Protein AF-A0A0B1SKZ8-F1 (afdb_monomer_lite)

Organism: Oesophagostomum dentatum (NCBI:txid61180)

Radius of gyration: 17.92 Å; chains: 1; bounding box: 52×34×34 Å

Secondary structure (DSSP, 8-state):
---TT-SEEEEEEEEETTEEEEEEEEEPTTTTSS-EEEEETTEEEEEE-STTTTS-----GGGGSHHHHHTTS--

pLDDT: mean 74.42, std 14.02, range [47.62, 89.75]

Structure (mmCIF,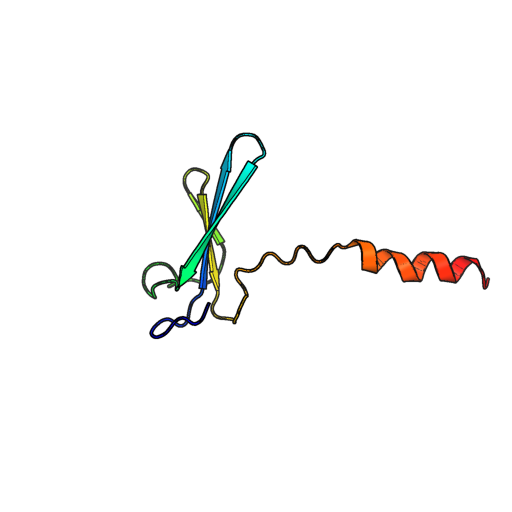 N/CA/C/O backbone):
data_AF-A0A0B1SKZ8-F1
#
_entry.id   AF-A0A0B1SKZ8-F1
#
loop_
_atom_site.group_PDB
_atom_site.id
_atom_site.type_symbol
_atom_site.label_atom_id
_atom_site.label_alt_id
_atom_site.label_comp_id
_atom_site.label_asym_id
_atom_site.label_entity_id
_atom_site.label_seq_id
_atom_site.pdbx_PDB_ins_code
_atom_site.Cartn_x
_atom_site.Cartn_y
_atom_site.Cartn_z
_atom_site.occupancy
_atom_site.B_iso_or_equiv
_atom_site.auth_seq_id
_atom_site.auth_comp_id
_atom_site.auth_asym_id
_atom_site.auth_atom_id
_atom_site.pdbx_PDB_model_num
ATOM 1 N N . MET A 1 1 ? -8.266 6.388 -10.102 1.00 56.44 1 MET A N 1
ATOM 2 C CA . MET A 1 1 ? -7.074 7.205 -10.390 1.00 56.44 1 MET A CA 1
ATOM 3 C C . MET A 1 1 ? -6.433 6.572 -11.599 1.00 56.44 1 MET A C 1
ATOM 5 O O . MET A 1 1 ? -6.092 5.402 -11.506 1.00 56.44 1 MET A O 1
ATOM 9 N N . ASP A 1 2 ? -6.325 7.304 -12.700 1.00 67.44 2 ASP A N 1
ATOM 10 C CA . ASP A 1 2 ? -5.444 6.922 -13.801 1.00 67.44 2 ASP A CA 1
ATOM 11 C C . ASP A 1 2 ? -4.004 7.234 -13.388 1.00 67.44 2 ASP A C 1
ATOM 13 O O . ASP A 1 2 ? -3.698 8.375 -13.039 1.00 67.44 2 ASP A O 1
ATOM 17 N N . CYS A 1 3 ? -3.137 6.221 -13.383 1.00 71.69 3 CYS A N 1
ATOM 18 C CA . CYS A 1 3 ? -1.742 6.331 -12.953 1.00 71.69 3 CYS A CA 1
ATOM 19 C C . CYS A 1 3 ? -0.787 6.171 -14.146 1.00 71.69 3 CYS A C 1
ATOM 21 O O . CYS A 1 3 ? -0.201 5.103 -14.331 1.00 71.69 3 CYS A O 1
ATOM 23 N N . PRO A 1 4 ? -0.607 7.207 -14.986 1.00 70.94 4 PRO A N 1
ATOM 24 C CA . PRO A 1 4 ? 0.313 7.129 -16.113 1.00 70.94 4 PRO A CA 1
ATOM 25 C C . PRO A 1 4 ? 1.752 6.958 -15.606 1.00 70.94 4 PRO A C 1
ATOM 27 O O . PRO A 1 4 ? 2.278 7.810 -14.895 1.00 70.94 4 PRO A O 1
ATOM 30 N N . GLY A 1 5 ? 2.384 5.838 -15.966 1.00 74.56 5 GLY A N 1
ATOM 31 C CA . GLY A 1 5 ? 3.764 5.520 -15.578 1.00 74.56 5 GLY A CA 1
ATOM 32 C C . GLY A 1 5 ? 3.915 4.719 -14.282 1.00 74.56 5 GLY A C 1
ATOM 33 O O . GLY A 1 5 ? 5.040 4.398 -13.914 1.00 74.56 5 GLY A O 1
ATOM 34 N N . SER A 1 6 ? 2.818 4.344 -13.620 1.00 78.50 6 SER A N 1
ATOM 35 C CA . SER A 1 6 ? 2.845 3.421 -12.485 1.00 78.50 6 SER A CA 1
ATOM 36 C C . SER A 1 6 ? 1.838 2.292 -12.674 1.00 78.50 6 SER A C 1
ATOM 38 O O . SER A 1 6 ? 0.719 2.497 -13.136 1.00 78.50 6 SER A O 1
ATOM 40 N N . ARG A 1 7 ? 2.242 1.080 -12.287 1.00 81.88 7 ARG A N 1
ATOM 41 C CA . ARG A 1 7 ? 1.375 -0.107 -12.273 1.00 81.88 7 ARG A CA 1
ATOM 42 C C . ARG A 1 7 ? 0.736 -0.359 -10.911 1.00 81.88 7 ARG A C 1
ATOM 44 O O . ARG A 1 7 ? 0.050 -1.362 -10.753 1.00 81.88 7 ARG A O 1
ATOM 51 N N . TYR A 1 8 ? 0.973 0.517 -9.936 1.00 85.69 8 TYR A N 1
ATOM 52 C CA . TYR A 1 8 ? 0.548 0.322 -8.559 1.00 85.69 8 TYR A CA 1
ATOM 53 C C . TYR A 1 8 ? -0.314 1.480 -8.069 1.00 85.69 8 TYR A C 1
ATOM 55 O O . TYR A 1 8 ? -0.047 2.656 -8.308 1.00 85.69 8 TYR A O 1
ATOM 63 N N . CYS A 1 9 ? -1.341 1.132 -7.312 1.00 86.19 9 CYS A N 1
ATOM 64 C CA . CYS A 1 9 ? -2.098 2.035 -6.470 1.00 86.19 9 CYS A CA 1
ATOM 65 C C . CYS A 1 9 ? -1.571 1.922 -5.041 1.00 86.19 9 CYS A C 1
ATOM 67 O O . CYS A 1 9 ? -1.390 0.816 -4.531 1.00 86.19 9 CYS A O 1
ATOM 69 N N . GLU A 1 10 ? -1.398 3.058 -4.375 1.00 87.75 10 GLU A N 1
ATOM 70 C CA . GLU A 1 10 ? -1.056 3.123 -2.960 1.00 87.75 10 GLU A CA 1
ATOM 71 C C . GLU A 1 10 ? -2.205 3.770 -2.169 1.00 87.75 10 GLU A C 1
ATOM 73 O O . GLU A 1 10 ? -2.885 4.690 -2.640 1.00 87.75 10 GLU A O 1
ATOM 78 N N . LYS A 1 11 ? -2.438 3.288 -0.948 1.00 88.75 11 LYS A N 1
ATOM 79 C CA . LYS A 1 11 ? -3.261 3.959 0.060 1.00 88.75 11 LYS A CA 1
ATOM 80 C C . LYS A 1 11 ? -2.520 4.019 1.377 1.00 88.75 11 LYS A C 1
ATOM 82 O O . LYS A 1 11 ? -2.205 2.975 1.936 1.00 88.75 11 LYS A O 1
ATOM 87 N N . LYS A 1 12 ? -2.380 5.222 1.926 1.00 88.81 12 LYS A N 1
ATOM 88 C CA . LYS A 1 12 ? -1.898 5.451 3.289 1.00 88.81 12 LYS A CA 1
ATOM 89 C C . LYS A 1 12 ? -3.090 5.771 4.185 1.00 88.81 12 LYS A C 1
ATOM 91 O O . LYS A 1 12 ? -3.860 6.690 3.910 1.00 88.81 12 LYS A O 1
ATOM 96 N N . SER A 1 13 ? -3.252 4.998 5.247 1.00 89.56 13 SER A N 1
ATOM 97 C CA . SER A 1 13 ? -4.319 5.138 6.231 1.00 89.56 13 SER A CA 1
ATOM 98 C C . SER A 1 13 ? -3.707 5.458 7.588 1.00 89.56 13 SER A C 1
ATOM 100 O O . SER A 1 13 ? -2.935 4.664 8.114 1.00 89.56 13 SER A O 1
ATOM 102 N N . ALA A 1 14 ? -4.066 6.592 8.178 1.00 89.75 14 ALA A N 1
ATOM 103 C CA . ALA A 1 14 ? -3.655 6.965 9.528 1.00 89.75 14 ALA A CA 1
ATOM 104 C C . ALA A 1 14 ? -4.885 7.006 10.435 1.00 89.75 14 ALA A C 1
ATOM 106 O O . ALA A 1 14 ? -5.903 7.591 10.062 1.00 89.75 14 ALA A O 1
ATOM 107 N N . SER A 1 15 ? -4.801 6.391 11.617 1.00 85.00 15 SER A N 1
ATOM 108 C CA . SER A 1 15 ? -5.900 6.402 12.590 1.00 85.00 15 SER A CA 1
ATOM 109 C C . SER A 1 15 ? -5.495 7.087 13.892 1.00 85.00 15 SER A C 1
ATOM 111 O O . SER A 1 15 ? -4.468 6.758 14.485 1.00 85.00 15 SER A O 1
ATOM 113 N N . SER A 1 16 ? -6.322 8.023 14.355 1.00 84.75 16 SER A N 1
ATOM 114 C CA . SER A 1 16 ? -6.152 8.727 15.629 1.00 84.75 16 SER A CA 1
ATOM 115 C C . SER A 1 16 ? -7.514 9.030 16.248 1.00 84.75 16 SER A C 1
ATOM 117 O O . SER A 1 16 ? -8.407 9.531 15.570 1.00 84.75 16 SER A O 1
ATOM 119 N N . GLY A 1 17 ? -7.697 8.699 17.531 1.00 83.06 17 GLY A N 1
ATOM 120 C CA . GLY A 1 17 ? -8.927 9.020 18.268 1.00 83.06 17 GLY A CA 1
ATOM 121 C C . GLY A 1 17 ? -10.219 8.480 17.638 1.00 83.06 17 GLY A C 1
ATOM 122 O O . GLY A 1 17 ? -11.242 9.151 17.689 1.00 83.06 17 GLY A O 1
ATOM 123 N N . GLY A 1 18 ? -10.171 7.308 16.991 1.00 81.88 18 GLY A N 1
ATOM 124 C CA . GLY A 1 18 ? -11.329 6.705 16.311 1.00 81.88 18 GLY A CA 1
ATOM 125 C C . GLY A 1 18 ? -11.640 7.278 14.923 1.00 81.88 18 GLY A C 1
ATOM 126 O O . GLY A 1 18 ? -12.528 6.771 14.243 1.00 81.88 18 GLY A O 1
ATOM 127 N N . GLN A 1 19 ? -10.894 8.288 14.472 1.00 83.31 19 GLN A N 1
ATOM 128 C CA . GLN A 1 19 ? -10.977 8.814 13.114 1.00 83.31 19 GLN A CA 1
ATOM 129 C C . GLN A 1 19 ? -9.871 8.206 12.251 1.00 83.31 19 GLN A C 1
ATOM 131 O O . GLN A 1 19 ? -8.727 8.086 12.694 1.00 83.31 19 GLN A O 1
ATOM 136 N N . THR A 1 20 ? -10.206 7.845 11.012 1.00 85.50 20 THR A N 1
ATOM 137 C CA . THR A 1 20 ? -9.247 7.333 10.026 1.00 85.50 20 THR A CA 1
ATOM 138 C C . THR A 1 20 ? -9.182 8.285 8.842 1.00 85.50 20 THR A C 1
ATOM 140 O O . THR A 1 20 ? -10.174 8.474 8.139 1.00 85.50 20 THR A O 1
ATOM 143 N N . ALA A 1 21 ? -8.002 8.845 8.593 1.00 86.25 21 ALA A N 1
ATOM 144 C CA . ALA A 1 21 ? -7.695 9.563 7.367 1.00 86.25 21 ALA A CA 1
ATOM 145 C C . ALA A 1 21 ? -7.128 8.578 6.341 1.00 86.25 21 ALA A C 1
ATOM 147 O O . ALA A 1 21 ? -6.268 7.763 6.675 1.00 86.25 21 ALA A O 1
ATOM 148 N N . ASN A 1 22 ? -7.607 8.650 5.100 1.00 87.19 22 ASN A N 1
ATOM 149 C CA . ASN A 1 22 ? -7.096 7.855 3.988 1.00 87.19 22 ASN A CA 1
ATOM 150 C C . ASN A 1 22 ? -6.599 8.799 2.901 1.00 87.19 22 ASN A C 1
ATOM 152 O O . ASN A 1 22 ? -7.322 9.718 2.518 1.00 87.19 22 ASN A O 1
ATOM 156 N N . VAL A 1 23 ? -5.400 8.545 2.392 1.00 87.12 23 VAL A N 1
ATOM 157 C CA . VAL A 1 23 ? -4.857 9.245 1.231 1.00 87.12 23 VAL A CA 1
ATOM 158 C C . VAL A 1 23 ? -4.468 8.225 0.174 1.00 87.12 23 VAL A C 1
ATOM 160 O O . VAL A 1 23 ? -3.968 7.148 0.496 1.00 87.12 23 VAL A O 1
ATOM 163 N N . TYR A 1 24 ? -4.746 8.561 -1.080 1.00 86.25 24 TYR A N 1
ATOM 164 C CA . TYR A 1 24 ? -4.610 7.677 -2.227 1.00 86.25 24 TYR A CA 1
ATOM 165 C C . TYR A 1 24 ? -3.606 8.272 -3.204 1.00 86.25 24 TYR A C 1
ATOM 167 O O . TYR A 1 24 ? -3.698 9.456 -3.531 1.00 86.25 24 TYR A O 1
ATOM 175 N N . TYR A 1 25 ? -2.675 7.446 -3.669 1.00 85.25 25 TYR A N 1
ATOM 176 C CA . TYR A 1 25 ? -1.611 7.843 -4.582 1.00 85.25 25 TYR A CA 1
ATOM 177 C C . TYR A 1 25 ? -1.411 6.783 -5.664 1.00 85.25 25 TYR A C 1
ATOM 179 O O . TYR A 1 25 ? -1.825 5.629 -5.518 1.00 85.25 25 TYR A O 1
ATOM 187 N N . CYS A 1 26 ? -0.729 7.171 -6.736 1.00 86.44 26 CYS A N 1
ATOM 188 C CA . CYS A 1 26 ? -0.070 6.213 -7.611 1.00 86.44 26 CYS A CA 1
ATOM 189 C C . CYS A 1 26 ? 1.209 5.751 -6.909 1.00 86.44 26 CYS A C 1
ATOM 191 O O . CYS A 1 26 ? 2.062 6.576 -6.588 1.00 86.44 26 CYS A O 1
ATOM 193 N N . GLY A 1 27 ? 1.317 4.456 -6.629 1.00 85.00 27 GLY A N 1
ATOM 194 C CA . GLY A 1 27 ? 2.462 3.890 -5.925 1.00 85.00 27 GLY A CA 1
ATOM 195 C C . GLY A 1 27 ? 3.692 3.851 -6.823 1.00 85.00 27 GLY A C 1
ATOM 196 O O . GLY A 1 27 ? 3.597 3.452 -7.981 1.00 85.00 27 GLY A O 1
ATOM 197 N N . SER A 1 28 ? 4.856 4.247 -6.324 1.00 84.31 28 SER A N 1
ATOM 198 C CA . SER A 1 28 ? 6.111 4.058 -7.060 1.00 84.31 28 SER A CA 1
ATOM 199 C C . SER A 1 28 ? 6.545 2.583 -7.022 1.00 84.31 28 SER A C 1
ATOM 201 O O . SER A 1 28 ? 6.232 1.883 -6.063 1.00 84.31 28 SER A O 1
ATOM 203 N N . ASP A 1 29 ? 7.303 2.086 -8.011 1.00 81.62 29 ASP A N 1
ATOM 204 C CA . ASP A 1 29 ? 7.879 0.725 -7.942 1.00 81.62 29 ASP A CA 1
ATOM 205 C C . ASP A 1 29 ? 8.805 0.543 -6.722 1.00 81.62 29 ASP A C 1
ATOM 207 O O . ASP A 1 29 ? 8.987 -0.574 -6.248 1.00 81.62 29 ASP A O 1
ATOM 211 N N . ALA A 1 30 ? 9.377 1.631 -6.192 1.00 82.69 30 ALA A N 1
ATOM 212 C CA . ALA A 1 30 ? 10.208 1.596 -4.9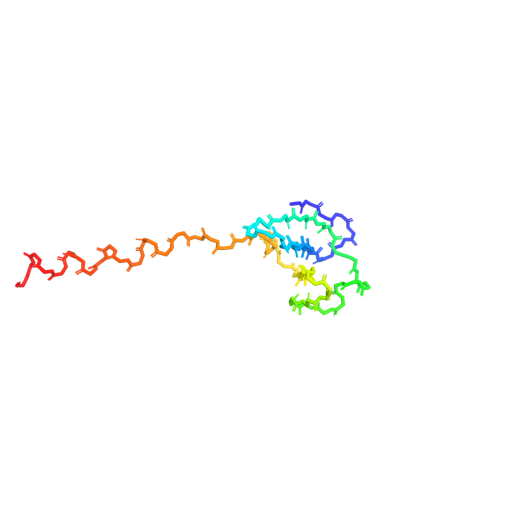91 1.00 82.69 30 ALA A CA 1
ATOM 213 C C . ALA A 1 30 ? 9.369 1.355 -3.723 1.00 82.69 30 ALA A C 1
ATOM 215 O O . ALA A 1 30 ? 9.661 0.434 -2.957 1.00 82.69 30 ALA A O 1
ATOM 216 N N . GLU A 1 31 ? 8.308 2.142 -3.518 1.00 79.94 31 GLU A N 1
ATOM 217 C CA . GLU A 1 31 ? 7.430 2.036 -2.341 1.00 79.94 31 GLU A CA 1
ATOM 218 C C . GLU A 1 31 ? 6.482 0.833 -2.427 1.00 79.94 31 GLU A C 1
ATOM 220 O O . GLU A 1 31 ? 6.223 0.176 -1.422 1.00 79.94 31 GLU A O 1
ATOM 225 N N . CYS A 1 32 ? 6.025 0.493 -3.634 1.00 86.62 32 CYS A N 1
ATOM 226 C CA . CYS A 1 32 ? 5.112 -0.614 -3.908 1.00 86.62 32 CYS A CA 1
ATOM 227 C C . CYS A 1 32 ? 5.793 -1.825 -4.560 1.00 86.62 32 CYS A C 1
ATOM 229 O O . CYS A 1 32 ? 5.134 -2.627 -5.219 1.00 86.62 32 CYS A O 1
ATOM 231 N N . SER A 1 33 ? 7.098 -2.010 -4.323 1.00 81.06 33 SER A N 1
ATOM 232 C CA . SER A 1 33 ? 7.848 -3.203 -4.764 1.00 81.06 33 SER A CA 1
ATOM 233 C C . SER A 1 33 ? 7.246 -4.522 -4.260 1.00 81.06 33 SER A C 1
ATOM 235 O O . SER A 1 33 ? 7.480 -5.581 -4.845 1.00 81.06 33 SER A O 1
ATOM 237 N N . LYS A 1 34 ? 6.462 -4.465 -3.176 1.00 81.31 34 LYS A N 1
ATOM 238 C CA . LYS A 1 34 ? 5.651 -5.568 -2.663 1.00 81.31 34 LYS A CA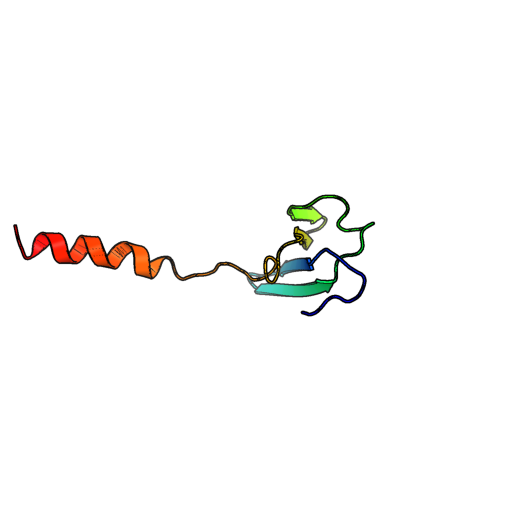 1
ATOM 239 C C . LYS A 1 34 ? 4.194 -5.141 -2.554 1.00 81.31 34 LYS A C 1
ATOM 241 O O . LYS A 1 34 ? 3.881 -4.121 -1.946 1.00 81.31 34 LYS A O 1
ATOM 246 N N . GLU A 1 35 ? 3.307 -5.966 -3.097 1.00 85.56 35 GLU A N 1
ATOM 247 C CA . GLU A 1 35 ? 1.874 -5.830 -2.853 1.00 85.56 35 GLU A CA 1
ATOM 248 C C . GLU A 1 35 ? 1.514 -6.238 -1.422 1.00 85.56 35 GLU A C 1
ATOM 250 O O . GLU A 1 35 ? 2.149 -7.111 -0.824 1.00 85.56 35 GLU A O 1
ATOM 255 N N . GLY A 1 36 ? 0.456 -5.631 -0.889 1.00 84.56 36 GLY A N 1
ATOM 256 C CA . GLY A 1 36 ? -0.022 -5.871 0.469 1.00 84.56 36 GLY A CA 1
ATOM 257 C C . GLY A 1 36 ? -0.000 -4.612 1.326 1.00 84.56 36 GLY A C 1
ATOM 258 O O . GLY A 1 36 ? 0.237 -3.511 0.833 1.00 84.56 36 GLY A O 1
ATOM 259 N N . CYS A 1 37 ? -0.301 -4.777 2.613 1.00 86.62 37 CYS A N 1
ATOM 260 C CA . CYS A 1 37 ? -0.366 -3.677 3.567 1.00 86.62 37 CYS A CA 1
ATOM 261 C C . CYS A 1 37 ? 0.709 -3.819 4.643 1.00 86.62 37 CYS A C 1
ATOM 263 O O . CYS A 1 37 ? 0.827 -4.871 5.271 1.00 86.62 37 CYS A O 1
ATOM 265 N N . THR A 1 38 ? 1.411 -2.728 4.917 1.00 88.00 38 THR A N 1
ATOM 266 C CA . THR A 1 38 ? 2.430 -2.629 5.962 1.00 88.00 38 THR A CA 1
ATOM 267 C C . THR A 1 38 ? 2.060 -1.485 6.894 1.00 88.00 38 THR A C 1
ATOM 269 O O . THR A 1 38 ? 1.584 -0.447 6.440 1.00 88.00 38 THR A O 1
ATOM 272 N N . THR A 1 39 ? 2.239 -1.664 8.204 1.00 86.25 39 THR A N 1
ATOM 273 C CA . THR A 1 39 ? 1.932 -0.621 9.193 1.00 86.25 39 THR A CA 1
ATOM 274 C C . THR A 1 39 ? 3.198 -0.176 9.905 1.00 86.25 39 THR A C 1
ATOM 276 O O . THR A 1 39 ? 3.845 -0.985 10.562 1.00 86.25 39 THR A O 1
ATOM 279 N N . GLU A 1 40 ? 3.495 1.119 9.837 1.00 86.00 40 GLU A N 1
ATOM 280 C CA . GLU A 1 40 ? 4.576 1.764 10.582 1.00 86.00 40 GLU A CA 1
ATOM 281 C C . GLU A 1 40 ? 4.044 2.992 11.321 1.00 86.00 40 GLU A C 1
ATOM 283 O O . GLU A 1 40 ? 3.287 3.781 10.764 1.00 86.00 40 GLU A O 1
ATOM 288 N N . TYR A 1 41 ? 4.407 3.153 12.598 1.00 83.69 41 TYR A N 1
ATOM 289 C CA . TYR A 1 41 ? 4.068 4.331 13.418 1.00 83.69 41 TYR A CA 1
ATOM 290 C C . TYR A 1 41 ? 2.601 4.806 13.314 1.00 83.69 41 TYR A C 1
ATOM 292 O O . TYR A 1 41 ? 2.324 6.003 13.355 1.00 83.69 41 TYR A O 1
ATOM 300 N N . LYS A 1 42 ? 1.648 3.861 13.243 1.00 85.69 42 LYS A N 1
ATOM 301 C CA . LYS A 1 42 ? 0.186 4.084 13.113 1.00 85.69 42 LYS A CA 1
ATOM 302 C C . LYS A 1 42 ? -0.304 4.519 11.724 1.00 85.69 42 LYS A C 1
ATOM 304 O O . LYS A 1 42 ? -1.477 4.871 11.579 1.00 85.69 42 LYS A O 1
ATOM 309 N N . VAL A 1 43 ? 0.560 4.458 10.717 1.00 86.62 43 VAL A N 1
ATOM 310 C CA . VAL A 1 43 ? 0.209 4.622 9.309 1.00 86.62 43 VAL A CA 1
ATOM 311 C C . VAL A 1 43 ? 0.280 3.260 8.632 1.00 86.62 43 VAL A C 1
ATOM 313 O O . VAL A 1 43 ? 1.328 2.622 8.596 1.00 86.62 43 VAL A O 1
ATOM 316 N N . THR A 1 44 ? -0.843 2.802 8.094 1.00 88.25 44 THR A N 1
ATOM 317 C CA . THR A 1 44 ? -0.908 1.611 7.249 1.00 88.25 44 THR A CA 1
ATOM 318 C C . THR A 1 44 ? -0.791 2.043 5.795 1.00 88.25 44 THR A C 1
ATOM 320 O O . THR A 1 44 ? -1.695 2.711 5.299 1.00 88.25 44 THR A O 1
ATOM 323 N N . SER A 1 45 ? 0.290 1.673 5.109 1.00 88.25 45 SER A N 1
ATOM 324 C CA . SER A 1 45 ? 0.383 1.801 3.653 1.00 88.25 45 SER A CA 1
ATOM 325 C C . SER A 1 45 ? -0.008 0.490 2.985 1.00 88.25 45 SER A C 1
ATOM 327 O O . SER A 1 45 ? 0.444 -0.570 3.405 1.00 88.25 45 SER A O 1
ATOM 329 N N . CYS A 1 46 ? -0.860 0.551 1.969 1.00 87.69 46 CYS A N 1
ATOM 330 C CA . CYS A 1 46 ? -1.310 -0.585 1.179 1.00 87.69 46 CYS A CA 1
ATOM 331 C C . CYS A 1 46 ? -1.007 -0.350 -0.297 1.00 87.69 46 CYS A C 1
ATOM 333 O O . CYS A 1 46 ? -1.493 0.628 -0.863 1.00 87.69 46 CYS A O 1
ATOM 335 N N . CYS A 1 47 ? -0.293 -1.285 -0.914 1.00 89.00 47 CYS A N 1
ATOM 336 C CA . CYS A 1 47 ? 0.039 -1.294 -2.333 1.00 89.00 47 CYS A CA 1
ATOM 337 C C . CYS A 1 47 ? -0.701 -2.419 -3.060 1.00 89.00 47 CYS A C 1
ATOM 339 O O . CYS A 1 47 ? -0.794 -3.541 -2.551 1.00 89.00 47 CYS A O 1
ATOM 341 N N . CYS A 1 48 ? -1.216 -2.139 -4.255 1.00 86.06 48 CYS A N 1
ATOM 342 C CA . CYS A 1 48 ? -1.882 -3.136 -5.093 1.00 86.06 48 CYS A CA 1
ATOM 343 C C . CYS A 1 48 ? -1.887 -2.721 -6.574 1.00 86.06 48 CYS A C 1
ATOM 345 O O . CYS A 1 48 ? -1.938 -1.536 -6.883 1.00 86.06 48 CYS A O 1
ATOM 347 N N . SER A 1 49 ? -1.823 -3.684 -7.495 1.00 83.19 49 SER A N 1
ATOM 348 C CA . SER A 1 49 ? -1.681 -3.434 -8.945 1.00 83.19 49 SER A CA 1
ATOM 349 C C . SER A 1 49 ? -2.981 -3.463 -9.752 1.00 83.19 49 SER A C 1
ATOM 351 O O . SER A 1 49 ? -2.987 -3.172 -10.946 1.00 83.19 49 SER A O 1
ATOM 353 N N . LYS A 1 50 ? -4.104 -3.826 -9.126 1.00 74.12 50 LYS A N 1
ATOM 354 C CA . LYS A 1 50 ? -5.412 -3.861 -9.797 1.00 74.12 50 LYS A CA 1
ATOM 355 C C . LYS A 1 50 ? -6.065 -2.482 -9.785 1.00 74.12 50 LYS A C 1
ATOM 357 O O . LYS A 1 50 ? -5.900 -1.720 -8.841 1.00 74.12 50 LYS A O 1
ATOM 362 N N . GLU A 1 51 ? -6.871 -2.165 -10.790 1.00 65.31 51 GLU A N 1
ATOM 363 C CA . GLU A 1 51 ? -7.625 -0.911 -10.764 1.00 65.31 51 GLU A CA 1
ATOM 364 C C . GLU A 1 51 ? -8.549 -0.836 -9.541 1.00 65.31 51 GLU A C 1
ATOM 366 O O . GLU A 1 51 ? -9.211 -1.810 -9.181 1.00 65.31 51 GLU A O 1
ATOM 371 N N . LEU A 1 52 ? -8.576 0.335 -8.891 1.00 63.66 52 LEU A N 1
ATOM 372 C CA . LEU A 1 52 ? -9.446 0.651 -7.746 1.00 63.66 52 LEU A CA 1
ATOM 373 C C . LEU A 1 52 ? -9.285 -0.280 -6.524 1.00 63.66 52 LEU A C 1
ATOM 375 O O . LEU A 1 52 ? -10.103 -0.242 -5.605 1.00 63.66 52 LEU A O 1
ATOM 379 N N . CYS A 1 53 ? -8.214 -1.073 -6.458 1.00 68.38 53 CYS A N 1
ATOM 380 C CA . CYS A 1 53 ? -7.944 -2.022 -5.371 1.00 68.38 53 CYS A CA 1
ATOM 381 C C . CYS A 1 53 ? -7.667 -1.358 -4.017 1.00 68.38 53 CYS A C 1
ATOM 383 O O . CYS A 1 53 ? -7.819 -1.974 -2.963 1.00 68.38 53 CYS A O 1
ATOM 385 N N . ASN A 1 54 ? -7.254 -0.091 -4.037 1.00 64.69 54 ASN A N 1
ATOM 386 C CA . ASN A 1 54 ? -7.056 0.709 -2.842 1.00 64.69 54 ASN A CA 1
ATOM 387 C C . ASN A 1 54 ? -8.392 1.219 -2.263 1.00 64.69 54 ASN A C 1
ATOM 389 O O . ASN A 1 54 ? -8.440 1.630 -1.099 1.00 64.69 54 ASN A O 1
ATOM 393 N N . GLY A 1 55 ? -9.488 1.125 -3.024 1.00 62.62 55 GLY A N 1
ATOM 394 C CA . GLY A 1 55 ? -10.848 1.346 -2.553 1.00 62.62 55 GLY A CA 1
ATOM 395 C C . GLY A 1 55 ? -11.210 0.371 -1.434 1.00 62.62 55 GLY A C 1
ATOM 396 O 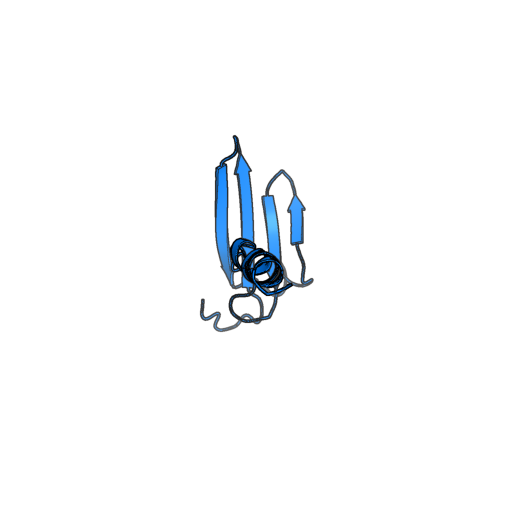O . GLY A 1 55 ? -10.999 -0.834 -1.526 1.00 62.62 55 GLY A O 1
ATOM 397 N N . SER A 1 56 ? -11.734 0.890 -0.325 1.00 59.50 56 SER A N 1
ATOM 398 C CA . 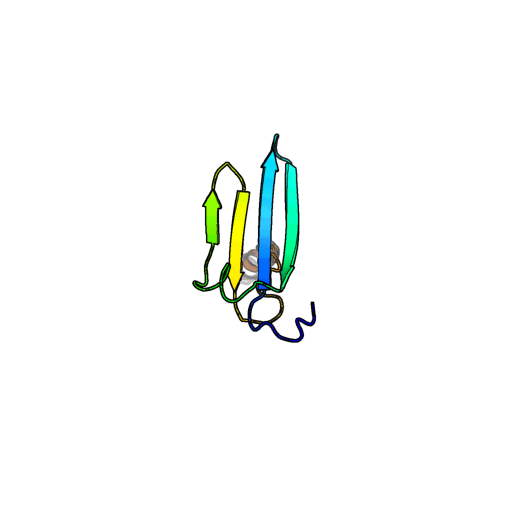SER A 1 56 ? -12.195 0.040 0.769 1.00 59.50 56 SER A CA 1
ATOM 399 C C . SER A 1 56 ? -13.423 -0.746 0.311 1.00 59.50 56 SER A C 1
ATOM 401 O O . SER A 1 56 ? -14.470 -0.152 0.066 1.00 59.50 56 SER A O 1
ATOM 403 N N . THR A 1 57 ? -13.328 -2.077 0.272 1.00 51.06 57 THR A N 1
ATOM 404 C CA . THR A 1 57 ? -14.469 -2.993 0.122 1.00 51.06 57 THR A CA 1
ATOM 405 C C . THR A 1 57 ? -15.318 -3.007 1.396 1.00 51.06 57 THR A C 1
ATOM 407 O O . THR A 1 57 ? -15.586 -4.050 1.979 1.00 51.06 57 THR A O 1
ATOM 410 N N . LYS A 1 58 ? -15.774 -1.846 1.870 1.00 53.16 58 LYS A N 1
ATOM 411 C CA . LYS A 1 58 ? -16.936 -1.780 2.759 1.00 53.16 58 LYS A CA 1
ATOM 412 C C . LYS A 1 58 ? -18.187 -1.938 1.894 1.00 53.16 58 LYS A C 1
ATOM 414 O O . LYS A 1 58 ? -19.051 -1.068 1.895 1.00 53.16 58 LYS A O 1
ATOM 419 N N . LEU A 1 59 ? -18.286 -3.033 1.130 1.00 51.00 59 LEU A N 1
ATOM 420 C CA . LEU A 1 59 ? -19.616 -3.473 0.733 1.00 51.00 59 LEU A CA 1
ATOM 421 C C . LEU A 1 59 ? -20.305 -3.856 2.042 1.00 51.00 59 LEU A C 1
ATOM 423 O O . LEU A 1 59 ? -19.751 -4.659 2.800 1.00 51.00 59 LEU A O 1
ATOM 427 N N . PRO A 1 60 ? -21.451 -3.246 2.370 1.00 48.28 60 PRO A N 1
ATOM 428 C CA . PRO A 1 60 ? -22.142 -3.564 3.597 1.00 48.28 60 PRO A CA 1
ATOM 429 C C . PRO A 1 60 ? -22.482 -5.054 3.546 1.00 48.28 60 PRO A C 1
ATOM 431 O O . PRO A 1 60 ? -23.281 -5.495 2.722 1.00 48.28 60 PRO A O 1
ATOM 434 N N . ALA A 1 61 ? -21.896 -5.831 4.458 1.00 54.06 61 ALA A N 1
ATOM 435 C CA . ALA A 1 61 ? -22.221 -7.242 4.678 1.00 54.06 61 ALA A CA 1
ATOM 436 C C . ALA A 1 61 ? -23.719 -7.474 5.002 1.00 54.06 61 ALA A C 1
ATOM 438 O O . ALA A 1 61 ? -24.163 -8.610 5.133 1.00 54.06 61 ALA A O 1
ATOM 439 N N . PHE A 1 62 ? -24.517 -6.403 5.074 1.00 52.69 62 PHE A N 1
ATOM 440 C CA . PHE A 1 62 ? -25.969 -6.407 5.199 1.00 52.69 62 PHE A CA 1
ATOM 441 C C . PHE A 1 62 ? -26.716 -7.116 4.059 1.00 52.69 62 PHE A C 1
ATOM 443 O O . PHE A 1 62 ? -27.843 -7.545 4.283 1.00 52.69 62 PHE A O 1
ATOM 450 N N . LEU A 1 63 ? -26.126 -7.310 2.872 1.00 54.88 63 LEU A N 1
ATOM 451 C CA . LEU A 1 63 ? -26.799 -8.065 1.800 1.00 54.88 63 LEU A CA 1
ATOM 452 C C . LEU A 1 63 ? -26.676 -9.594 1.936 1.00 54.88 63 LEU A C 1
ATOM 454 O O . LEU A 1 63 ? -27.427 -10.317 1.286 1.00 54.88 63 LEU A O 1
ATOM 458 N N . ALA A 1 64 ? -25.804 -10.109 2.810 1.00 54.38 64 ALA A N 1
ATOM 459 C CA . ALA A 1 64 ? -25.628 -11.555 2.993 1.00 54.38 64 ALA A CA 1
ATOM 460 C C . ALA A 1 64 ? -26.674 -12.203 3.927 1.00 54.38 64 ALA A C 1
ATOM 462 O O . ALA A 1 64 ? -26.770 -13.426 3.978 1.00 54.38 64 ALA A O 1
ATOM 463 N N . LEU A 1 65 ? -27.478 -11.411 4.650 1.00 54.78 65 LEU A N 1
ATOM 464 C CA . LEU A 1 65 ? -28.497 -11.921 5.584 1.00 54.78 65 LEU A CA 1
ATOM 465 C C . LEU A 1 65 ? -29.913 -11.993 4.992 1.00 54.78 65 LEU A C 1
ATOM 467 O O . LEU A 1 65 ? -30.790 -12.623 5.581 1.00 54.78 65 LEU A O 1
ATOM 471 N N . VAL A 1 66 ? -30.145 -11.405 3.817 1.00 55.69 66 VAL A N 1
ATOM 472 C CA . VAL A 1 66 ? -31.473 -11.383 3.181 1.00 55.69 66 VAL A CA 1
ATOM 473 C C . VAL A 1 66 ? -32.001 -12.778 2.778 1.00 55.69 66 VAL A C 1
ATOM 475 O O . VAL A 1 66 ? -33.199 -13.004 2.953 1.00 55.69 66 VAL A O 1
ATOM 478 N N . PRO A 1 67 ? -31.195 -13.770 2.331 1.00 54.84 67 PRO A N 1
ATOM 479 C CA . PRO A 1 67 ? -31.766 -15.056 1.928 1.00 54.84 67 PRO A CA 1
ATOM 480 C C . PRO A 1 67 ? -32.203 -15.944 3.106 1.00 54.84 67 PRO A C 1
ATOM 482 O O . PRO A 1 67 ? -33.020 -16.840 2.916 1.00 54.84 67 PRO A O 1
ATOM 485 N N . VAL A 1 68 ? -31.716 -15.705 4.331 1.00 56.84 68 VAL A N 1
ATOM 486 C CA . VAL A 1 68 ? -32.011 -16.584 5.484 1.00 56.84 68 VAL A CA 1
ATOM 487 C C . VAL A 1 68 ? -33.390 -16.293 6.095 1.00 56.84 68 VAL A C 1
ATOM 489 O O . VAL A 1 68 ? -34.007 -17.180 6.682 1.00 56.84 68 VAL A O 1
ATOM 492 N N . ALA A 1 69 ? -33.923 -15.081 5.910 1.00 55.56 69 ALA A N 1
ATOM 493 C CA . ALA A 1 69 ? -35.245 -14.711 6.421 1.00 55.56 69 ALA A CA 1
ATOM 494 C C . ALA A 1 69 ? -36.406 -15.220 5.543 1.00 55.56 69 ALA A C 1
ATOM 496 O O . ALA A 1 69 ? -37.493 -15.469 6.059 1.00 55.56 69 ALA A O 1
ATOM 497 N N . LEU A 1 70 ? -36.184 -15.435 4.241 1.00 56.22 70 LEU A N 1
ATOM 498 C CA . LEU A 1 70 ? -37.221 -15.928 3.322 1.00 56.22 70 LEU A CA 1
ATOM 499 C C . LEU A 1 70 ? -37.452 -17.447 3.423 1.00 56.22 70 LEU A C 1
ATOM 501 O O . LEU A 1 70 ? -38.531 -17.924 3.084 1.00 56.22 70 LEU A O 1
ATOM 505 N N . GLY A 1 71 ? -36.484 -18.208 3.946 1.00 55.84 71 GLY A N 1
ATOM 506 C CA . GLY A 1 71 ? -36.606 -19.662 4.118 1.00 55.84 71 GLY A CA 1
ATOM 507 C C . GLY A 1 71 ? -37.537 -20.107 5.253 1.00 55.84 71 GLY A C 1
ATOM 508 O O . GLY A 1 71 ? -37.926 -21.267 5.284 1.00 55.84 71 GLY A O 1
ATOM 509 N N . LYS A 1 72 ? -37.920 -19.207 6.170 1.00 55.69 72 LYS A N 1
ATOM 510 C CA . LYS A 1 72 ? -38.835 -19.521 7.288 1.00 55.69 72 LYS A CA 1
ATOM 511 C C . LYS A 1 72 ? -40.309 -19.208 7.019 1.00 55.69 72 LYS A C 1
ATOM 513 O O . LYS A 1 72 ? -4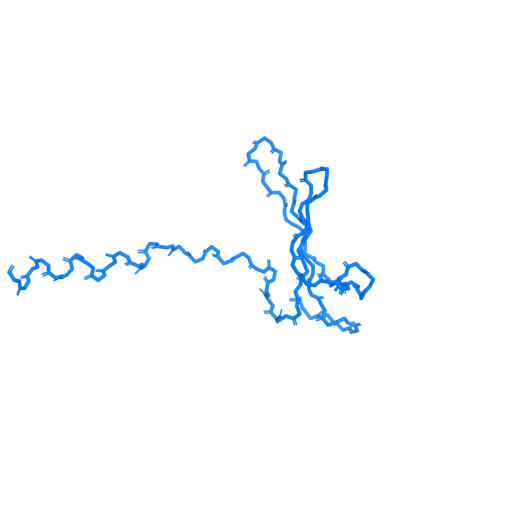1.132 -19.418 7.898 1.00 55.69 72 LYS A O 1
ATOM 518 N N . ILE A 1 73 ? -40.642 -18.689 5.836 1.00 57.16 73 ILE A N 1
ATOM 519 C CA . ILE A 1 73 ? -42.033 -18.396 5.443 1.00 57.16 73 ILE A CA 1
ATOM 520 C C . ILE A 1 73 ? -42.606 -19.520 4.554 1.00 57.16 73 ILE A C 1
ATOM 522 O O . ILE A 1 73 ? -43.818 -19.614 4.389 1.00 57.16 73 ILE A O 1
ATOM 526 N N . PHE A 1 74 ? -41.755 -20.409 4.026 1.00 55.78 74 PHE A N 1
ATOM 527 C CA . PHE A 1 74 ? -42.143 -21.494 3.111 1.00 55.78 74 PHE A CA 1
ATOM 528 C C . PHE A 1 74 ? -41.858 -22.917 3.640 1.00 55.78 74 PHE A C 1
ATOM 530 O O . PHE A 1 74 ? -41.939 -23.866 2.861 1.00 55.78 74 PHE A O 1
ATOM 537 N N . PHE A 1 75 ? -41.549 -23.079 4.933 1.00 47.62 75 PHE A N 1
ATOM 538 C CA . PHE A 1 75 ? -41.443 -24.373 5.624 1.00 47.62 75 PHE A CA 1
ATOM 539 C C . PHE A 1 75 ? -42.119 -24.319 6.992 1.00 47.62 75 PHE A C 1
ATOM 541 O O . PHE A 1 75 ? -41.917 -23.300 7.693 1.00 47.62 75 PHE A O 1
#

Foldseek 3Di:
DDDVPAQKKKWKWADDPNDIDIDIDRDDCVRPVDAAWDDDPRIIMGMDRDPCPNPDPPPPCVVVCVVVVVVVVPD

Sequence (75 aa):
MDCPGSRYCEKKSASSGGQTANVYYCGSDAECSKEGCTTEYKVTSCCCSKELCNGSTKLPAFLALVPVALGKIFF